Protein AF-A0A7G9XPK1-F1 (afdb_monomer)

pLDDT: mean 70.04, std 10.1, range [49.81, 89.31]

Mean predicted aligned error: 17.95 Å

Secondary structure (DSSP, 8-state):
---GGGS---PPP--TTTS-HHHHHHHHSPPS-------HHHHHHHTSPP----------

Radius of gyration: 24.73 Å; Cα contacts (8 Å, |Δi|>4): 3; chains: 1; bounding box: 40×41×60 Å

Structure (mmCIF, N/CA/C/O backbone):
data_AF-A0A7G9XPK1-F1
#
_entry.id   AF-A0A7G9XPK1-F1
#
loop_
_atom_site.group_PDB
_atom_site.id
_atom_site.type_symbol
_atom_site.label_atom_id
_atom_site.label_alt_id
_atom_site.label_comp_id
_atom_site.label_asym_id
_atom_site.label_entity_id
_atom_site.label_seq_id
_atom_site.pdbx_PDB_ins_code
_atom_site.Cartn_x
_atom_site.Cartn_y
_atom_site.Cartn_z
_atom_site.occupancy
_atom_site.B_iso_or_equiv
_atom_site.auth_seq_id
_atom_site.auth_comp_id
_atom_site.auth_asym_id
_atom_site.auth_atom_id
_atom_site.pdbx_PDB_model_num
ATOM 1 N N . MET A 1 1 ? 25.642 24.178 10.201 1.00 59.59 1 MET A N 1
ATOM 2 C CA . MET A 1 1 ? 24.961 24.089 8.892 1.00 59.59 1 MET A CA 1
ATOM 3 C C . MET A 1 1 ? 24.866 22.614 8.533 1.00 59.59 1 MET A C 1
ATOM 5 O O . MET A 1 1 ? 25.924 21.997 8.476 1.00 59.59 1 MET A O 1
ATOM 9 N N . PRO A 1 2 ? 23.670 22.014 8.398 1.00 61.41 2 PRO A N 1
ATOM 10 C CA . PRO A 1 2 ? 23.571 20.621 7.977 1.00 61.41 2 PRO A 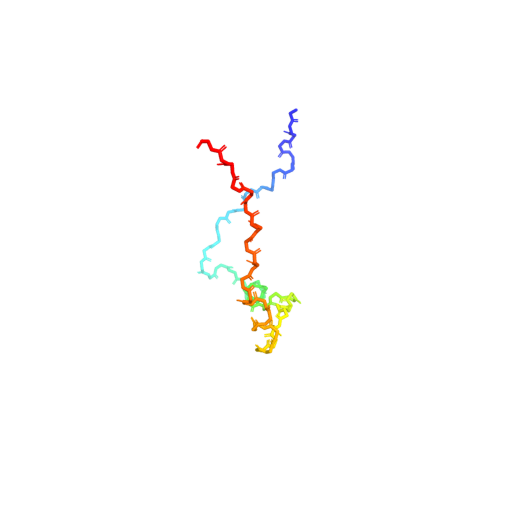CA 1
ATOM 11 C C . PRO A 1 2 ? 24.141 20.501 6.561 1.00 61.41 2 PRO A C 1
ATOM 13 O O . PRO A 1 2 ? 23.796 21.286 5.679 1.00 61.41 2 PRO A O 1
ATOM 16 N N . VAL A 1 3 ? 25.079 19.577 6.377 1.00 65.81 3 VAL A N 1
ATOM 17 C CA . VAL A 1 3 ? 25.711 19.304 5.086 1.00 65.81 3 VAL A CA 1
ATOM 18 C C . VAL A 1 3 ? 24.678 18.672 4.160 1.00 65.81 3 VAL A C 1
ATOM 20 O O . VAL A 1 3 ? 24.078 17.655 4.489 1.00 65.81 3 VAL A O 1
ATOM 23 N N . GLU A 1 4 ? 24.505 19.246 2.971 1.00 63.69 4 GLU A N 1
ATOM 24 C CA . GLU A 1 4 ? 23.567 18.787 1.931 1.00 63.69 4 GLU A CA 1
ATOM 25 C C . GLU A 1 4 ? 23.822 17.345 1.440 1.00 63.69 4 GLU A C 1
ATOM 27 O O . GLU A 1 4 ? 23.057 16.823 0.633 1.00 63.69 4 GLU A O 1
ATOM 32 N N . LYS A 1 5 ? 24.873 16.684 1.943 1.00 63.97 5 LYS A N 1
ATOM 33 C CA . LYS A 1 5 ? 25.252 15.299 1.635 1.00 63.97 5 LYS A CA 1
ATOM 34 C C . LYS A 1 5 ? 24.221 14.252 2.057 1.00 63.97 5 LYS A C 1
ATOM 36 O O . LYS A 1 5 ? 24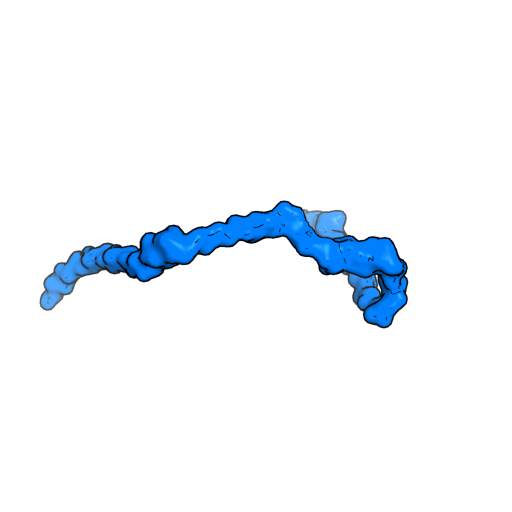.212 13.183 1.457 1.00 63.97 5 LYS A O 1
ATOM 41 N N . ASP A 1 6 ? 23.364 14.558 3.028 1.00 65.12 6 ASP A N 1
ATOM 42 C CA . ASP A 1 6 ? 22.315 13.634 3.482 1.00 65.12 6 ASP A CA 1
ATOM 43 C C . ASP A 1 6 ? 20.985 13.833 2.747 1.00 65.12 6 ASP A C 1
ATOM 45 O O . ASP A 1 6 ? 20.017 13.115 3.000 1.00 65.12 6 ASP A O 1
ATOM 49 N N . ARG A 1 7 ? 20.904 14.800 1.821 1.00 62.47 7 ARG A N 1
ATOM 50 C CA . ARG A 1 7 ? 19.719 14.947 0.980 1.00 62.47 7 ARG A CA 1
ATOM 51 C C . ARG A 1 7 ? 19.738 13.796 -0.027 1.00 62.47 7 ARG A C 1
ATOM 53 O O . ARG A 1 7 ? 20.626 13.784 -0.882 1.00 62.47 7 ARG A O 1
ATOM 60 N N 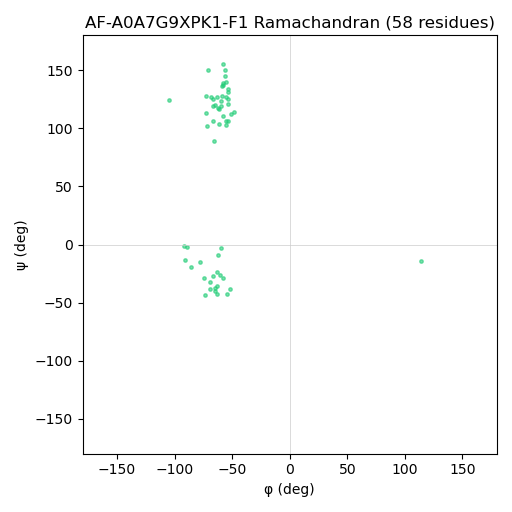. PRO A 1 8 ? 18.797 12.834 0.032 1.00 68.81 8 PRO A N 1
ATOM 61 C CA . PRO A 1 8 ? 18.710 11.836 -1.018 1.00 68.81 8 PRO A CA 1
ATOM 62 C C . PRO A 1 8 ? 18.559 12.593 -2.334 1.00 68.81 8 PRO A C 1
ATOM 64 O O . PRO A 1 8 ? 17.710 13.484 -2.435 1.00 68.81 8 PRO A O 1
ATOM 67 N N . ALA A 1 9 ? 19.427 12.291 -3.304 1.00 70.50 9 ALA A N 1
ATOM 68 C CA . ALA A 1 9 ? 19.303 12.832 -4.647 1.00 70.50 9 ALA A CA 1
ATOM 69 C C . ALA A 1 9 ? 17.864 12.564 -5.083 1.00 70.50 9 ALA A C 1
ATOM 71 O O . ALA A 1 9 ? 17.457 11.403 -5.158 1.00 70.50 9 ALA A O 1
ATOM 72 N N . GLY A 1 10 ? 17.075 13.632 -5.226 1.00 65.25 10 GLY A N 1
ATOM 73 C CA . GLY A 1 10 ? 15.654 13.525 -5.518 1.00 65.25 10 GLY A CA 1
ATOM 74 C C . GLY A 1 10 ? 15.504 12.690 -6.777 1.00 65.25 10 GLY A C 1
ATOM 75 O O . GLY A 1 10 ? 15.886 13.132 -7.858 1.00 65.25 10 GLY A O 1
ATOM 76 N N . GLY A 1 11 ? 15.047 11.448 -6.616 1.00 76.69 11 GLY A N 1
ATOM 77 C CA . GLY A 1 11 ? 14.862 10.545 -7.738 1.00 76.69 11 GLY A CA 1
ATOM 78 C C . GLY A 1 11 ? 13.895 11.185 -8.723 1.00 76.69 11 GLY A C 1
ATOM 79 O O . GLY A 1 11 ? 12.914 11.809 -8.312 1.00 76.69 11 GLY A O 1
ATOM 80 N N . ARG A 1 12 ? 14.175 11.056 -10.024 1.00 83.50 12 ARG A N 1
ATOM 81 C CA . ARG A 1 12 ? 13.219 11.484 -11.048 1.00 83.50 12 ARG A CA 1
ATOM 82 C C . ARG A 1 12 ? 11.886 10.764 -10.830 1.00 83.50 12 ARG A C 1
ATOM 84 O O . ARG A 1 12 ? 11.871 9.598 -10.432 1.00 83.50 12 ARG A O 1
ATOM 91 N N . MET A 1 13 ? 10.786 11.457 -11.105 1.00 80.44 13 MET A N 1
ATOM 92 C CA . MET A 1 13 ? 9.463 10.841 -11.137 1.00 80.44 13 MET A CA 1
ATOM 93 C C . MET A 1 13 ? 9.462 9.720 -12.188 1.00 80.44 13 MET A C 1
ATOM 95 O O . MET A 1 13 ? 10.049 9.876 -13.260 1.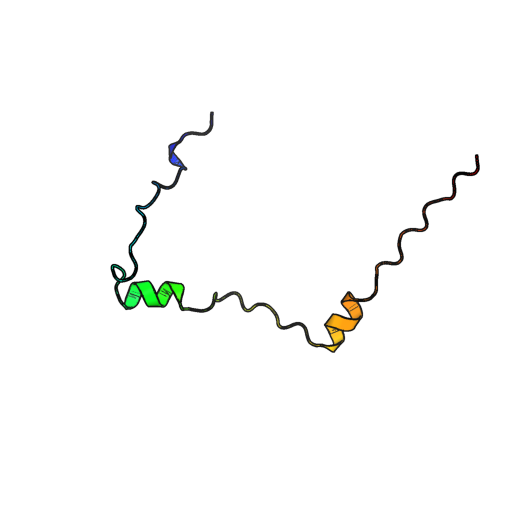00 80.44 13 MET A O 1
ATOM 99 N N . VAL A 1 14 ? 8.880 8.572 -11.842 1.00 82.38 14 VAL A N 1
ATOM 100 C CA . VAL A 1 14 ? 8.823 7.390 -12.711 1.00 82.38 14 VAL A CA 1
ATOM 101 C C . VAL A 1 14 ? 7.409 7.283 -13.262 1.00 82.38 14 VAL A C 1
ATOM 103 O O . VAL A 1 14 ? 6.457 7.238 -12.481 1.00 82.38 14 VAL A O 1
ATOM 106 N N . GLU A 1 15 ? 7.270 7.233 -14.585 1.00 87.12 15 GLU A N 1
ATOM 107 C CA . GLU A 1 15 ? 5.959 7.134 -15.227 1.00 87.12 15 GLU A CA 1
ATOM 108 C C . GLU A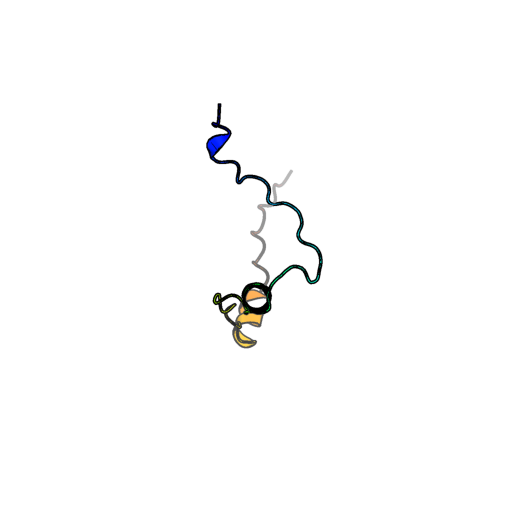 1 15 ? 5.313 5.749 -15.015 1.00 87.12 15 GLU A C 1
ATOM 110 O O . GLU A 1 15 ? 6.013 4.727 -14.907 1.00 87.12 15 GLU A O 1
ATOM 115 N N . PRO A 1 16 ? 3.967 5.664 -14.983 1.00 78.94 16 PRO A N 1
ATOM 116 C CA . PRO A 1 16 ? 3.260 4.391 -14.914 1.00 78.94 16 PRO A CA 1
ATOM 117 C C . PRO A 1 16 ? 3.632 3.480 -16.096 1.00 78.94 16 PRO A C 1
ATOM 119 O O . PRO A 1 16 ? 3.256 3.727 -17.236 1.00 78.94 16 PRO A O 1
ATOM 122 N N . GLY A 1 17 ? 4.362 2.396 -15.816 1.00 83.81 17 GLY A N 1
ATOM 123 C CA . GLY A 1 17 ? 4.775 1.404 -16.820 1.00 83.81 17 GLY A CA 1
ATOM 124 C C . GLY A 1 17 ? 6.281 1.324 -17.077 1.00 83.81 17 GLY A C 1
ATOM 125 O O . GLY A 1 17 ? 6.729 0.309 -17.603 1.00 83.81 17 GLY A O 1
ATOM 126 N N . GLU A 1 18 ? 7.073 2.306 -16.632 1.00 89.31 18 GLU A N 1
ATOM 127 C CA . GLU A 1 18 ? 8.545 2.226 -16.692 1.00 89.31 18 GLU A CA 1
ATOM 128 C C . GLU A 1 18 ? 9.107 1.139 -15.761 1.00 89.31 18 GLU A C 1
ATOM 130 O O . GLU A 1 18 ? 10.171 0.574 -16.010 1.00 89.31 18 GLU A O 1
ATOM 135 N N . LEU A 1 19 ? 8.379 0.827 -14.685 1.00 85.94 19 LEU A N 1
ATOM 136 C CA . LEU A 1 19 ? 8.796 -0.161 -13.698 1.00 85.94 19 LEU A CA 1
ATOM 137 C C . LEU A 1 19 ? 8.685 -1.591 -14.241 1.00 85.94 19 LEU A C 1
ATOM 139 O O . LEU A 1 19 ? 7.608 -2.067 -14.631 1.00 85.94 19 LEU A O 1
ATOM 143 N N . SER A 1 20 ? 9.780 -2.342 -14.121 1.00 88.12 20 SER A N 1
ATOM 144 C CA . SER A 1 20 ? 9.780 -3.781 -14.388 1.00 88.12 20 SER A CA 1
ATOM 145 C C . SER A 1 20 ? 8.762 -4.510 -13.499 1.00 88.12 20 SER A C 1
ATOM 147 O O . SER A 1 20 ? 8.425 -4.065 -12.399 1.00 88.12 20 SER A O 1
ATOM 149 N N . ALA A 1 21 ? 8.277 -5.677 -13.939 1.00 85.25 21 ALA A N 1
ATOM 150 C CA . ALA A 1 21 ? 7.361 -6.513 -13.155 1.00 85.25 21 ALA A CA 1
ATOM 151 C C . ALA A 1 21 ? 7.893 -6.798 -11.735 1.00 85.25 21 ALA A C 1
ATOM 153 O O . ALA A 1 21 ? 7.144 -6.741 -10.757 1.00 85.25 21 ALA A O 1
ATOM 154 N N . LYS A 1 22 ? 9.209 -7.020 -11.602 1.00 83.50 22 LYS A N 1
ATOM 155 C CA . LYS A 1 22 ? 9.867 -7.228 -10.304 1.00 83.50 22 LYS A CA 1
ATOM 156 C C . LYS A 1 22 ? 9.794 -5.985 -9.419 1.00 83.50 22 LYS A C 1
ATOM 158 O O . LYS A 1 22 ? 9.563 -6.110 -8.219 1.00 83.50 22 LYS A O 1
ATOM 163 N N . GLU A 1 23 ? 9.959 -4.801 -9.993 1.00 84.00 23 GLU A N 1
ATOM 164 C CA . GLU A 1 23 ? 9.944 -3.536 -9.259 1.00 84.00 23 GLU A CA 1
ATOM 165 C C . GLU A 1 23 ? 8.533 -3.158 -8.829 1.00 84.00 23 GLU A C 1
ATOM 167 O O . GLU A 1 23 ? 8.326 -2.859 -7.656 1.00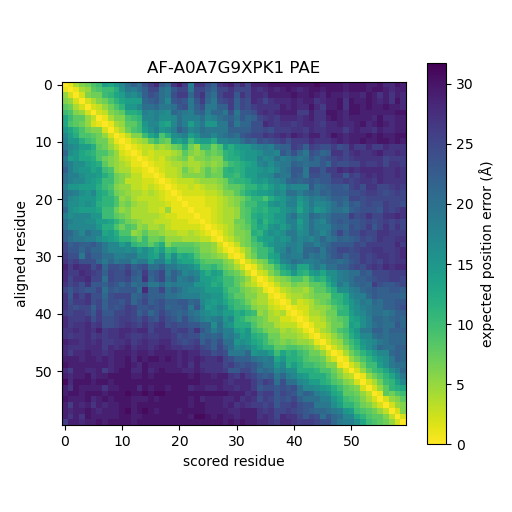 84.00 23 GLU A O 1
ATOM 172 N N . ARG A 1 24 ? 7.553 -3.312 -9.728 1.00 84.00 24 ARG A N 1
ATOM 173 C CA . ARG A 1 24 ? 6.126 -3.177 -9.408 1.00 84.00 24 ARG A CA 1
ATOM 174 C C . ARG A 1 24 ? 5.726 -4.085 -8.245 1.00 84.00 24 ARG A C 1
ATOM 176 O O . ARG A 1 24 ? 5.064 -3.635 -7.316 1.00 84.00 24 ARG A O 1
ATOM 183 N N . SER A 1 25 ? 6.210 -5.332 -8.227 1.00 82.06 25 SER A N 1
ATOM 184 C CA . SER A 1 25 ? 5.917 -6.279 -7.140 1.00 82.06 25 SER A CA 1
ATOM 185 C C . SER A 1 25 ? 6.395 -5.812 -5.760 1.00 82.06 25 SER A C 1
ATOM 187 O O . SER A 1 25 ? 5.817 -6.222 -4.760 1.00 82.06 25 SER A O 1
ATOM 189 N N . ARG A 1 26 ? 7.436 -4.967 -5.668 1.00 82.12 26 ARG A N 1
ATOM 190 C CA . ARG A 1 26 ? 7.921 -4.443 -4.377 1.00 82.12 26 ARG A CA 1
ATOM 191 C C . ARG A 1 26 ? 6.929 -3.469 -3.747 1.00 82.12 26 ARG A C 1
ATOM 193 O O . ARG A 1 26 ? 6.838 -3.432 -2.529 1.00 82.12 26 ARG A O 1
ATOM 200 N N . HIS A 1 27 ? 6.189 -2.729 -4.571 1.00 77.31 27 HIS A N 1
ATOM 201 C CA . HIS A 1 27 ? 5.181 -1.762 -4.128 1.00 77.31 27 HIS A CA 1
ATOM 202 C C . HIS A 1 27 ? 3.807 -2.397 -3.881 1.00 77.31 27 HIS A C 1
ATOM 204 O O . HIS A 1 27 ? 2.983 -1.817 -3.186 1.00 77.31 27 HIS A O 1
ATOM 210 N N . LEU A 1 28 ? 3.562 -3.585 -4.442 1.00 78.50 28 LEU A N 1
ATOM 211 C CA . LEU A 1 28 ? 2.322 -4.345 -4.247 1.00 78.50 28 LEU A CA 1
ATOM 212 C C . LEU A 1 28 ? 2.385 -5.317 -3.068 1.00 78.50 28 LEU A C 1
ATOM 214 O O . LEU A 1 28 ? 1.356 -5.854 -2.663 1.00 78.50 28 LEU A O 1
ATOM 218 N N . ARG A 1 29 ? 3.579 -5.588 -2.529 1.00 70.75 29 ARG A N 1
ATOM 219 C CA . ARG A 1 29 ? 3.691 -6.398 -1.318 1.00 70.75 29 ARG A CA 1
ATOM 220 C C . ARG A 1 29 ? 3.077 -5.613 -0.163 1.00 70.75 29 ARG A C 1
ATOM 222 O O . ARG A 1 29 ? 3.521 -4.487 0.075 1.00 70.75 29 ARG A O 1
ATOM 229 N N . PRO A 1 30 ? 2.104 -6.183 0.567 1.00 69.81 30 PRO A N 1
ATOM 230 C CA . PRO A 1 30 ? 1.668 -5.573 1.808 1.00 69.81 30 PRO A CA 1
ATOM 231 C C . PRO A 1 30 ? 2.899 -5.395 2.708 1.00 69.81 30 PRO A C 1
ATOM 233 O O . PRO A 1 30 ? 3.782 -6.265 2.708 1.00 69.81 30 PRO A O 1
ATOM 236 N N . PRO A 1 31 ? 3.010 -4.266 3.427 1.00 68.19 31 PRO A N 1
ATOM 237 C CA . PRO A 1 31 ? 4.108 -4.070 4.354 1.00 68.19 31 PRO A CA 1
ATOM 238 C C . PRO A 1 31 ? 4.148 -5.267 5.305 1.00 68.19 31 PRO A C 1
ATOM 240 O O . PRO A 1 31 ? 3.123 -5.692 5.831 1.00 68.19 31 PRO A O 1
ATOM 243 N N . THR A 1 32 ? 5.337 -5.821 5.535 1.00 64.75 32 THR A N 1
ATOM 244 C CA . THR A 1 32 ? 5.539 -6.913 6.503 1.00 64.75 32 THR A CA 1
ATOM 245 C C . THR A 1 32 ? 5.200 -6.488 7.936 1.00 64.75 32 THR A C 1
ATOM 247 O O . THR A 1 32 ? 5.126 -7.328 8.829 1.00 64.75 32 THR A O 1
ATOM 250 N N . THR A 1 33 ? 4.952 -5.192 8.153 1.00 61.69 33 THR A N 1
ATOM 251 C CA . THR A 1 33 ? 4.184 -4.681 9.288 1.00 61.69 33 THR A CA 1
ATOM 252 C C . THR A 1 33 ? 2.739 -5.155 9.158 1.00 61.69 33 THR A C 1
ATOM 254 O O . THR A 1 33 ? 1.874 -4.509 8.572 1.00 61.69 33 THR A O 1
ATOM 257 N N . SER A 1 34 ? 2.489 -6.328 9.731 1.00 65.81 34 SER A N 1
ATOM 258 C CA . SER A 1 34 ? 1.162 -6.740 10.166 1.00 65.81 34 SER A CA 1
ATOM 259 C C . SER A 1 34 ? 0.614 -5.646 11.081 1.00 65.81 34 SER A C 1
ATOM 261 O O . SER A 1 34 ? 1.061 -5.521 12.221 1.00 65.81 34 SER A O 1
ATOM 263 N N . ILE A 1 35 ? -0.344 -4.851 10.602 1.00 71.12 35 ILE A N 1
ATOM 264 C CA . ILE A 1 35 ? -1.152 -4.021 11.498 1.00 71.12 35 ILE A CA 1
ATOM 265 C C . ILE A 1 35 ? -1.874 -5.006 12.424 1.00 71.12 35 ILE A C 1
ATOM 267 O O . ILE A 1 35 ? -2.634 -5.836 11.917 1.00 71.12 35 ILE A O 1
ATOM 271 N N . PRO A 1 36 ? -1.629 -4.981 13.747 1.00 69.56 36 PRO A N 1
ATOM 272 C CA . PRO A 1 36 ? -2.310 -5.889 14.651 1.00 69.56 36 PRO A CA 1
ATOM 273 C C . PRO A 1 36 ? -3.813 -5.636 14.539 1.00 69.56 36 PRO A C 1
ATOM 275 O O . PRO A 1 36 ? -4.302 -4.529 14.778 1.00 69.56 36 PRO A O 1
ATOM 278 N N . ILE A 1 37 ? -4.552 -6.663 14.124 1.00 76.94 37 ILE A N 1
ATOM 279 C CA . ILE A 1 37 ? -6.008 -6.606 14.071 1.00 76.94 37 ILE A CA 1
ATOM 280 C C . ILE A 1 37 ? -6.489 -6.649 15.519 1.00 76.94 37 ILE A C 1
ATOM 282 O O . ILE A 1 37 ? -6.486 -7.702 16.148 1.00 76.94 37 ILE A O 1
ATOM 286 N N . ILE A 1 38 ? -6.875 -5.491 16.053 1.00 78.25 38 ILE A N 1
ATOM 287 C CA . ILE A 1 38 ? -7.452 -5.384 17.395 1.00 78.25 38 ILE A CA 1
ATOM 288 C C . ILE A 1 38 ? -8.820 -6.093 17.380 1.00 78.25 38 ILE A C 1
ATOM 290 O O . ILE A 1 38 ? -9.704 -5.649 16.627 1.00 78.25 38 ILE A O 1
ATOM 294 N N . PRO A 1 39 ? -9.023 -7.155 18.187 1.00 77.00 39 PRO A N 1
ATOM 295 C CA . PRO A 1 39 ? -10.308 -7.831 18.318 1.00 77.00 39 PRO A CA 1
ATOM 296 C C . PRO A 1 39 ? -11.416 -6.850 18.733 1.00 77.00 39 PRO A C 1
ATOM 298 O O . PRO A 1 39 ? -11.149 -5.877 19.447 1.00 77.00 39 PRO A O 1
ATOM 301 N N . PRO A 1 40 ? -12.679 -7.088 18.338 1.00 70.88 40 PRO A N 1
ATOM 302 C CA . PRO A 1 40 ? -13.792 -6.187 18.651 1.00 70.88 40 PRO A CA 1
ATOM 303 C C . PRO A 1 40 ? -13.983 -5.957 20.160 1.00 70.88 40 PRO A C 1
ATOM 305 O O . PRO A 1 40 ? -14.403 -4.874 20.564 1.00 70.88 40 PRO A O 1
ATOM 308 N N . GLU A 1 41 ? -13.619 -6.934 20.991 1.00 73.50 41 GLU A N 1
ATOM 3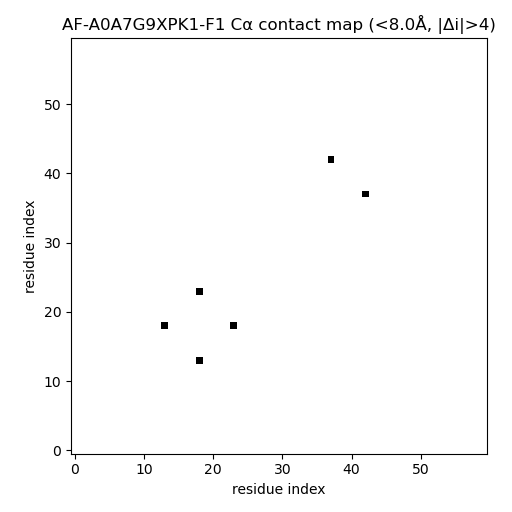09 C CA . GLU A 1 41 ? -13.650 -6.840 22.456 1.00 73.50 41 GLU A CA 1
ATOM 310 C C . GLU A 1 41 ? -12.696 -5.757 22.988 1.00 73.50 41 GLU A C 1
ATOM 312 O O . GLU A 1 41 ? -13.083 -4.937 23.819 1.00 73.50 41 GLU A O 1
ATOM 317 N N . GLN A 1 42 ? -11.480 -5.672 22.439 1.00 69.12 42 GLN A N 1
ATOM 318 C CA . GLN A 1 42 ? -10.483 -4.667 22.823 1.00 69.12 42 GLN A CA 1
ATOM 319 C C . GLN A 1 42 ? -10.815 -3.270 22.281 1.00 69.12 42 GLN A C 1
ATOM 321 O O . GLN A 1 42 ? -10.498 -2.267 22.920 1.00 69.12 42 GLN A O 1
ATOM 326 N N . ARG A 1 43 ? -11.512 -3.178 21.139 1.00 65.81 43 ARG A N 1
ATOM 327 C CA . ARG A 1 43 ? -11.989 -1.887 20.607 1.00 65.81 43 ARG A CA 1
ATOM 328 C C . ARG A 1 43 ? -12.987 -1.206 21.541 1.00 65.81 43 ARG A C 1
ATOM 330 O O . ARG A 1 43 ? -12.971 0.014 21.641 1.00 65.81 43 ARG A O 1
ATOM 337 N N . ARG A 1 44 ? -13.838 -1.977 22.229 1.00 63.41 44 ARG A N 1
ATOM 338 C CA . ARG A 1 44 ? -14.794 -1.429 23.206 1.00 63.41 44 ARG A CA 1
ATOM 339 C C . ARG A 1 44 ? -14.097 -0.892 24.453 1.00 63.41 44 ARG A C 1
ATOM 341 O O . ARG A 1 44 ? -14.492 0.159 24.938 1.00 63.41 44 ARG A O 1
ATOM 348 N N . ALA A 1 45 ? -13.044 -1.565 24.920 1.00 61.88 45 ALA A N 1
ATOM 349 C CA . ALA A 1 45 ? -12.248 -1.096 26.054 1.00 61.88 45 ALA A CA 1
ATOM 350 C C . ALA A 1 45 ? -11.514 0.224 25.748 1.00 61.88 45 ALA A C 1
ATOM 352 O O . ALA A 1 45 ? -11.454 1.102 26.598 1.00 61.88 45 ALA A O 1
ATOM 353 N N . ALA A 1 46 ? -11.015 0.394 24.519 1.00 60.72 46 ALA A N 1
ATOM 354 C CA . ALA A 1 46 ? -10.355 1.627 24.078 1.00 60.72 46 ALA 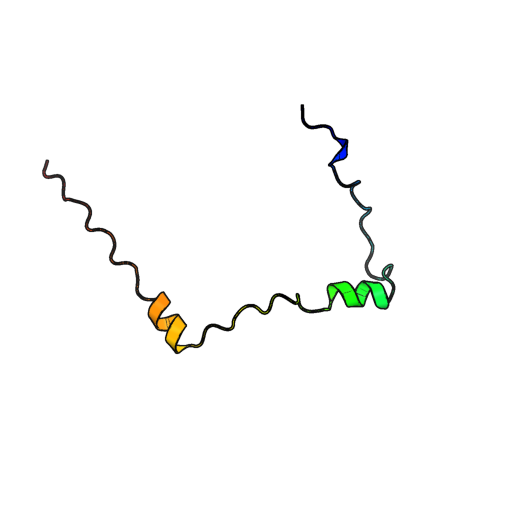A CA 1
ATOM 355 C C . ALA A 1 46 ? -11.324 2.775 23.728 1.00 60.72 46 ALA A C 1
ATOM 357 O O . ALA A 1 46 ? -10.893 3.916 23.588 1.00 60.72 46 ALA A O 1
ATOM 358 N N . ALA A 1 47 ? -12.615 2.478 23.552 1.00 61.06 47 ALA A N 1
ATOM 359 C CA . ALA A 1 47 ? -13.661 3.466 23.286 1.00 61.06 47 ALA A CA 1
ATOM 360 C C . ALA A 1 47 ? -14.295 4.030 24.567 1.00 61.06 47 ALA A C 1
ATOM 362 O O . ALA A 1 47 ? -15.165 4.897 24.474 1.00 61.06 47 ALA A O 1
ATOM 363 N N . ALA A 1 48 ? -13.883 3.554 25.748 1.00 63.31 48 ALA A N 1
ATOM 364 C CA . ALA A 1 48 ? -14.194 4.242 26.989 1.00 63.31 48 ALA A CA 1
ATOM 365 C C . ALA A 1 48 ? -13.535 5.631 26.917 1.00 63.31 48 ALA A C 1
ATOM 367 O O . ALA A 1 48 ? -12.311 5.702 26.763 1.00 63.31 48 ALA A O 1
ATOM 368 N N . PRO A 1 49 ? -14.307 6.733 26.952 1.00 63.34 49 PRO A N 1
ATOM 369 C CA . PRO A 1 49 ? -13.701 8.049 27.019 1.00 63.34 49 PRO A CA 1
ATOM 370 C C . PRO A 1 49 ? -12.824 8.078 28.276 1.00 63.34 49 PRO A C 1
ATOM 372 O O . PRO A 1 49 ? -13.260 7.564 29.311 1.00 63.34 49 PRO A O 1
ATOM 375 N N . PRO A 1 50 ? -11.600 8.635 28.221 1.00 62.72 50 PRO A N 1
ATOM 376 C CA . PRO A 1 50 ? -10.931 8.985 29.461 1.00 62.72 50 PRO A CA 1
ATOM 377 C C . PRO A 1 50 ? -11.919 9.858 30.235 1.00 62.72 50 PRO A C 1
ATOM 379 O O . PRO A 1 50 ? -12.441 10.827 29.673 1.00 62.72 50 PRO A O 1
ATOM 382 N N . GLU A 1 51 ? -12.235 9.481 31.476 1.00 62.06 51 GLU A N 1
ATOM 383 C CA . GLU A 1 51 ? -12.860 10.416 32.406 1.00 62.06 51 GLU A CA 1
ATOM 384 C C . GLU A 1 51 ? -12.021 11.688 32.319 1.00 62.06 51 GLU A C 1
ATOM 386 O O . GLU A 1 51 ? -10.811 11.665 32.567 1.00 62.06 51 GLU A O 1
ATOM 391 N N . ALA A 1 52 ? -12.624 12.763 31.806 1.00 59.22 52 ALA A N 1
ATOM 392 C CA . ALA A 1 52 ? -11.942 14.038 31.742 1.00 59.22 52 ALA A CA 1
ATOM 393 C C . ALA A 1 52 ? -11.463 14.333 33.169 1.00 59.22 52 ALA A C 1
ATOM 395 O O . ALA A 1 52 ? -12.264 14.165 34.093 1.00 59.22 52 ALA A O 1
ATOM 396 N N . PRO A 1 53 ? -10.192 14.718 33.384 1.00 61.31 53 PRO A N 1
ATOM 397 C CA . PRO A 1 53 ? -9.769 15.128 34.710 1.00 61.31 53 PRO A CA 1
ATOM 398 C C . PRO A 1 53 ? -10.732 16.224 35.159 1.00 61.31 53 PRO A C 1
ATOM 400 O O . PRO A 1 53 ? -10.908 17.214 34.446 1.00 61.31 53 PRO A O 1
ATOM 403 N N . GLU A 1 54 ? -11.421 16.003 36.281 1.00 61.41 54 GLU A N 1
ATOM 404 C CA . GLU A 1 54 ? -12.283 17.013 36.880 1.00 61.41 54 GLU A CA 1
ATOM 405 C C . GLU A 1 54 ? -11.421 18.257 37.097 1.00 61.41 54 GLU A C 1
ATOM 407 O O . GLU A 1 54 ? -10.560 18.302 37.976 1.00 61.41 54 GLU A O 1
ATOM 412 N N . HIS A 1 55 ? -11.585 19.252 36.227 1.00 55.06 55 HIS A N 1
ATOM 413 C CA . HIS A 1 55 ? -10.929 20.534 36.399 1.00 55.06 55 HIS A CA 1
ATOM 414 C C . HIS A 1 55 ? -11.386 21.085 37.756 1.00 55.06 55 HIS A C 1
ATOM 416 O O . HIS A 1 55 ? -12.600 21.133 37.997 1.00 55.06 55 HIS A O 1
ATOM 422 N N . PRO A 1 56 ? -10.469 21.488 38.657 1.00 58.50 56 PRO A N 1
ATOM 423 C CA . PRO A 1 56 ? -10.884 22.114 39.896 1.00 58.50 56 PRO A CA 1
ATOM 424 C C . PRO A 1 56 ? -11.678 23.367 39.530 1.00 58.50 56 PRO A C 1
ATOM 426 O O . PRO A 1 56 ? -11.207 24.222 38.779 1.00 58.50 56 PRO A O 1
ATOM 429 N N . LYS A 1 57 ? -12.916 23.443 40.023 1.00 55.53 57 LYS A N 1
ATOM 430 C CA . LYS A 1 57 ? -13.719 24.660 39.952 1.00 55.53 57 LYS A CA 1
ATOM 431 C C . LYS A 1 57 ? -12.972 25.735 40.739 1.00 55.53 57 LYS A C 1
ATOM 433 O O . LYS A 1 57 ? -12.984 25.710 41.967 1.00 55.53 57 LYS A O 1
ATOM 438 N N . GLU A 1 58 ? -12.313 26.657 40.046 1.00 58.59 58 GLU A N 1
ATOM 439 C CA . GLU A 1 58 ? -11.949 27.938 40.642 1.00 58.59 58 GLU A CA 1
ATOM 440 C C . GLU A 1 58 ? -13.252 28.693 40.922 1.00 58.59 58 GLU A C 1
ATOM 442 O O . GLU A 1 58 ? -13.947 29.141 40.010 1.00 58.59 58 GLU A O 1
ATOM 447 N N . SER A 1 59 ? -13.615 28.760 42.202 1.00 49.81 59 SER A N 1
ATOM 448 C CA . SER A 1 59 ? -14.561 29.747 42.708 1.00 49.81 59 SER A CA 1
ATOM 449 C C . SER A 1 59 ? -13.936 31.132 42.548 1.00 49.81 59 SER A C 1
ATOM 451 O O . SER A 1 59 ? -12.881 31.392 43.129 1.00 49.81 59 SER A O 1
ATOM 453 N N . ALA A 1 60 ? -14.601 32.001 41.792 1.00 51.44 60 ALA A N 1
ATOM 454 C CA . ALA A 1 60 ? -14.413 33.449 41.809 1.00 51.44 60 ALA A CA 1
ATOM 455 C C . ALA A 1 60 ? -15.705 34.106 42.302 1.00 51.44 60 ALA A C 1
ATOM 457 O O . ALA A 1 60 ? -16.790 33.600 41.926 1.00 51.44 60 ALA A O 1
#

Solvent-accessible surface area (backbone atoms only — not comparable to full-atom values): 4361 Å² total; per-residue (Å²): 130,88,67,74,82,77,56,73,78,80,71,76,87,77,62,95,76,76,59,50,74,74,57,50,49,64,74,68,48,75,67,87,70,72,74,79,80,74,52,74,71,57,52,56,66,68,64,54,72,75,78,70,77,81,71,80,80,80,85,126

Foldseek 3Di:
DPDCVPVPPPDPDDDPPNDDPVRVVVVVDDPPPPPPPDPPVVVVVVPPPPPDPPDPPDDD

Sequence (60 aa):
MPVEKDRPAGGRMVEPGELSAKERSRHLRPPTTSIPIIPPEQ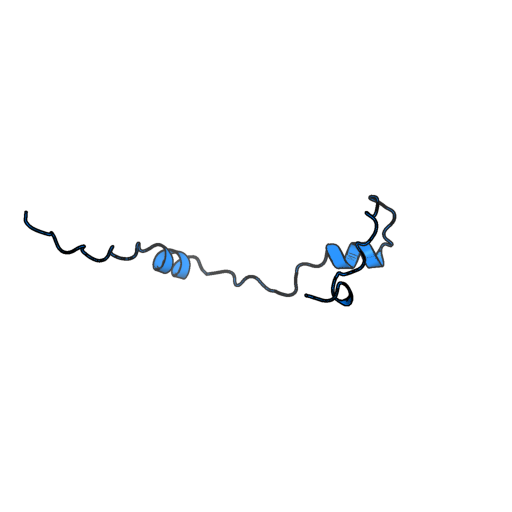RRAAAAPPEAPEHPKESA